Protein AF-A0A1X7SDJ0-F1 (afdb_monomer_lite)

Sequence (142 aa):
MMLIVQTQMVSMTARKKTMLIAQTQMVSMTARKKTMLIVQTQMVCMTARKKTMLIAQTQMVSMTARKKTMLIAQTQMVSMTARKKTMLIVQTQMVSMTARKKTMLIVQTQMVCMTARKKTMLIVQTQMVSMTARKKTMLIVQ

Organism: Amphimedon queenslandica (NCBI:txid400682)

Structure (mmCIF, N/CA/C/O backbone):
data_AF-A0A1X7SDJ0-F1
#
_entry.id   AF-A0A1X7SDJ0-F1
#
loop_
_atom_site.group_PDB
_atom_site.id
_atom_site.type_symbol
_atom_site.label_atom_id
_atom_site.label_alt_id
_atom_site.label_comp_id
_atom_site.label_asym_id
_atom_site.label_entity_id
_atom_site.label_seq_id
_atom_site.pdbx_PDB_ins_code
_atom_site.Cartn_x
_atom_site.Cartn_y
_atom_site.Cartn_z
_atom_site.occupancy
_atom_site.B_iso_or_equiv
_atom_site.auth_seq_id
_atom_site.auth_comp_id
_atom_site.auth_asym_id
_atom_site.auth_atom_id
_atom_site.pdbx_PDB_model_num
ATOM 1 N N . MET A 1 1 ? 6.096 3.741 -18.285 1.00 83.31 1 MET A N 1
ATOM 2 C CA . MET A 1 1 ? 6.323 2.865 -17.108 1.00 83.31 1 MET A CA 1
ATOM 3 C C . MET A 1 1 ? 7.816 2.567 -17.043 1.00 83.31 1 MET A C 1
ATOM 5 O O . MET A 1 1 ? 8.435 2.643 -18.089 1.00 83.31 1 MET A O 1
ATOM 9 N N . MET A 1 2 ? 8.411 2.326 -15.873 1.00 89.25 2 MET A N 1
ATOM 10 C CA . MET A 1 2 ? 9.848 2.016 -15.755 1.00 89.25 2 MET A CA 1
ATOM 11 C C . MET A 1 2 ? 10.029 0.668 -15.065 1.00 89.25 2 MET A C 1
ATOM 13 O O . MET A 1 2 ? 9.436 0.463 -14.005 1.00 89.25 2 MET A O 1
ATOM 17 N N . LEU A 1 3 ? 10.818 -0.215 -15.672 1.00 92.31 3 LEU A N 1
ATOM 18 C CA . LEU A 1 3 ? 11.164 -1.525 -15.137 1.00 92.31 3 LEU A CA 1
ATOM 19 C C . LEU A 1 3 ? 12.601 -1.490 -14.620 1.00 92.31 3 LEU A C 1
ATOM 21 O O . LEU A 1 3 ? 13.491 -1.001 -15.308 1.00 92.31 3 LEU A O 1
ATOM 25 N N . ILE A 1 4 ? 12.807 -2.002 -13.413 1.00 90.62 4 ILE A N 1
ATOM 26 C CA . ILE A 1 4 ? 14.125 -2.241 -12.835 1.00 90.62 4 ILE A CA 1
ATOM 27 C C . ILE A 1 4 ? 14.166 -3.707 -12.438 1.00 90.62 4 ILE A C 1
ATOM 29 O O . ILE A 1 4 ? 13.421 -4.130 -11.552 1.00 90.62 4 ILE A O 1
ATOM 33 N N . VAL A 1 5 ? 15.024 -4.471 -13.105 1.00 89.81 5 VAL A N 1
ATOM 34 C CA . VAL A 1 5 ? 15.211 -5.890 -12.796 1.00 89.81 5 VAL A CA 1
ATOM 35 C C . VAL A 1 5 ? 16.077 -6.015 -11.546 1.00 89.81 5 VAL A C 1
ATOM 37 O O . VAL A 1 5 ? 15.622 -6.522 -10.525 1.00 89.81 5 VAL A O 1
ATOM 40 N N . GLN A 1 6 ? 17.277 -5.442 -11.582 1.00 90.81 6 GLN A N 1
ATOM 41 C CA . GLN A 1 6 ? 18.198 -5.454 -10.456 1.00 90.81 6 GLN A CA 1
ATOM 42 C C . GLN A 1 6 ? 19.003 -4.159 -10.427 1.00 90.81 6 GLN A C 1
ATOM 44 O O . GLN A 1 6 ? 19.475 -3.678 -11.454 1.00 90.81 6 GLN A O 1
ATOM 49 N N . THR A 1 7 ? 19.140 -3.572 -9.245 1.00 92.00 7 THR A N 1
ATOM 50 C CA . THR A 1 7 ? 20.060 -2.459 -8.991 1.00 92.00 7 THR A CA 1
ATOM 51 C C . THR A 1 7 ? 20.369 -2.393 -7.503 1.00 92.00 7 THR A C 1
ATOM 53 O O . THR A 1 7 ? 19.619 -2.917 -6.682 1.00 92.00 7 THR A O 1
ATOM 56 N N . GLN A 1 8 ? 21.451 -1.730 -7.119 1.00 91.50 8 GLN A N 1
ATOM 57 C CA . GLN A 1 8 ? 21.699 -1.456 -5.706 1.00 91.50 8 GLN A CA 1
ATOM 58 C C . GLN A 1 8 ? 20.802 -0.323 -5.197 1.00 91.50 8 GLN A C 1
ATOM 60 O O . GLN A 1 8 ? 20.157 -0.458 -4.156 1.00 91.50 8 GLN A O 1
ATOM 65 N N . MET A 1 9 ? 20.704 0.773 -5.953 1.00 93.06 9 MET A N 1
ATOM 66 C CA . MET A 1 9 ? 20.011 1.983 -5.522 1.00 93.06 9 MET A CA 1
ATOM 67 C C . MET A 1 9 ? 19.116 2.550 -6.622 1.00 93.06 9 MET A C 1
ATOM 69 O O . MET A 1 9 ? 19.478 2.603 -7.796 1.00 93.06 9 MET A O 1
ATOM 73 N N . VAL A 1 10 ? 17.955 3.051 -6.210 1.00 91.31 10 VAL A N 1
ATOM 74 C CA . VAL A 1 10 ? 17.083 3.897 -7.026 1.00 91.31 10 VAL A CA 1
ATOM 75 C C . VAL A 1 10 ? 16.827 5.191 -6.272 1.00 91.31 10 VAL A C 1
ATOM 77 O O . VAL A 1 10 ? 16.241 5.163 -5.191 1.00 91.31 10 VAL A O 1
ATOM 80 N N . SER A 1 11 ? 17.215 6.324 -6.856 1.00 92.25 11 SER A N 1
ATOM 81 C CA . SER A 1 11 ? 16.935 7.658 -6.319 1.00 92.25 11 SER A CA 1
ATOM 82 C C . SER A 1 11 ? 16.346 8.547 -7.401 1.00 92.25 11 SER A C 1
ATOM 84 O O . SER A 1 11 ? 17.036 8.828 -8.372 1.00 92.25 11 SER A O 1
ATOM 86 N N . MET A 1 12 ? 15.083 8.980 -7.292 1.00 87.44 12 MET A N 1
ATOM 87 C CA . MET A 1 12 ? 14.507 9.900 -8.290 1.00 87.44 12 MET A CA 1
ATOM 88 C C . MET A 1 12 ? 13.473 10.890 -7.741 1.00 87.44 12 MET A C 1
ATOM 90 O O . MET A 1 12 ? 12.700 10.608 -6.813 1.00 87.44 12 MET A O 1
ATOM 94 N N . THR A 1 13 ? 13.352 12.010 -8.458 1.00 90.50 13 THR A N 1
ATOM 95 C CA . THR A 1 13 ? 12.304 13.021 -8.282 1.00 90.50 13 THR A CA 1
ATOM 96 C C . THR A 1 13 ? 11.468 13.152 -9.555 1.00 90.50 13 THR A C 1
ATOM 98 O O . THR A 1 13 ? 12.004 13.300 -10.645 1.00 90.50 13 THR A O 1
ATOM 101 N N . ALA A 1 14 ? 10.138 13.082 -9.444 1.00 83.06 14 ALA A N 1
ATOM 102 C CA . ALA A 1 14 ? 9.247 13.176 -10.607 1.00 83.06 14 ALA A CA 1
ATOM 103 C C . ALA A 1 14 ? 7.874 13.771 -10.264 1.00 83.06 14 ALA A C 1
ATOM 105 O O . ALA A 1 14 ? 7.430 13.768 -9.119 1.00 83.06 14 ALA A O 1
ATOM 106 N N . ARG A 1 15 ? 7.104 14.226 -11.260 1.00 85.25 15 ARG A N 1
ATOM 107 C CA . ARG A 1 15 ? 5.714 14.671 -11.019 1.00 85.25 15 ARG A CA 1
ATOM 108 C C . ARG A 1 15 ? 4.744 13.488 -10.910 1.00 85.25 15 ARG A C 1
ATOM 110 O O . ARG A 1 15 ? 3.914 13.441 -9.996 1.00 85.25 15 ARG A O 1
ATOM 117 N N . LYS A 1 16 ? 4.845 12.525 -11.827 1.00 87.94 16 LYS A N 1
ATOM 118 C CA . LYS A 1 16 ? 4.070 11.275 -11.861 1.00 87.94 16 LYS A CA 1
ATOM 119 C C . LYS A 1 16 ? 5.023 10.130 -12.191 1.00 87.94 16 LYS A C 1
ATOM 121 O O . LYS A 1 16 ? 5.854 10.294 -13.078 1.00 87.94 16 LYS A O 1
ATOM 126 N N . LYS A 1 17 ? 4.900 8.986 -11.518 1.00 85.44 17 LYS A N 1
ATOM 127 C CA . LYS A 1 17 ? 5.709 7.809 -11.850 1.00 85.44 17 LYS A CA 1
ATOM 128 C C . LYS A 1 17 ? 4.962 6.505 -11.583 1.00 85.44 17 LYS A C 1
ATOM 130 O O . LYS A 1 17 ? 4.274 6.384 -10.567 1.00 85.44 17 LYS A O 1
ATOM 135 N N . THR A 1 18 ? 5.173 5.551 -12.483 1.00 90.12 18 THR A N 1
ATOM 136 C CA . THR A 1 18 ? 4.807 4.141 -12.333 1.00 90.12 18 THR A CA 1
ATOM 137 C C . THR A 1 18 ? 6.073 3.310 -12.493 1.00 90.12 18 THR A C 1
ATOM 139 O O . THR A 1 18 ? 6.758 3.478 -13.508 1.00 90.12 18 THR A O 1
ATOM 142 N N . MET A 1 19 ? 6.403 2.477 -11.504 1.00 89.31 19 MET A N 1
ATOM 143 C CA . MET A 1 19 ? 7.605 1.632 -11.526 1.00 89.31 19 MET A CA 1
ATOM 144 C C . MET A 1 19 ? 7.295 0.198 -11.115 1.00 89.31 19 MET A C 1
ATOM 146 O O . MET A 1 19 ? 6.480 -0.015 -10.214 1.00 89.31 19 MET A O 1
ATOM 150 N N . LEU A 1 20 ? 7.999 -0.738 -11.741 1.00 91.94 20 LEU A N 1
ATOM 151 C CA . LEU A 1 20 ? 8.105 -2.123 -11.309 1.00 91.94 20 LEU A CA 1
ATOM 152 C C . LEU A 1 20 ? 9.568 -2.395 -10.960 1.00 91.94 20 LEU A C 1
ATOM 154 O O . LEU A 1 20 ? 10.450 -2.121 -11.770 1.00 91.94 20 LEU A O 1
ATOM 158 N N . ILE A 1 21 ? 9.811 -2.859 -9.739 1.00 90.88 21 ILE A N 1
ATOM 159 C CA . ILE A 1 21 ? 11.142 -3.161 -9.215 1.00 90.88 21 ILE A CA 1
ATOM 160 C C . ILE A 1 21 ? 11.130 -4.620 -8.773 1.00 90.88 21 ILE A C 1
ATOM 162 O O . ILE A 1 21 ? 10.390 -4.963 -7.850 1.00 90.88 21 ILE A O 1
ATOM 166 N N . ALA A 1 22 ? 11.921 -5.468 -9.426 1.00 87.00 22 ALA A N 1
ATOM 167 C CA . ALA A 1 22 ? 12.056 -6.857 -9.006 1.00 87.00 22 ALA A CA 1
ATOM 168 C C . ALA A 1 22 ? 12.979 -6.947 -7.782 1.00 87.00 22 ALA A C 1
ATOM 170 O O . ALA A 1 22 ? 12.514 -7.319 -6.707 1.00 87.00 22 ALA A O 1
ATOM 171 N N . GLN A 1 23 ? 14.230 -6.495 -7.888 1.00 87.44 23 GLN A N 1
ATOM 172 C CA . GLN A 1 23 ? 15.168 -6.532 -6.768 1.00 87.44 23 GLN A CA 1
ATOM 173 C C . GLN A 1 23 ? 15.954 -5.227 -6.633 1.00 87.44 23 GLN A C 1
ATOM 175 O O . GLN A 1 23 ? 16.499 -4.691 -7.599 1.00 87.44 23 GLN A O 1
ATOM 180 N N . THR A 1 24 ? 16.016 -4.677 -5.421 1.00 90.56 24 THR A N 1
ATOM 181 C CA . THR A 1 24 ? 16.842 -3.499 -5.117 1.00 90.56 24 THR A CA 1
ATOM 182 C C . THR A 1 24 ? 17.268 -3.484 -3.655 1.00 90.56 24 THR A C 1
ATOM 184 O O . THR A 1 24 ? 16.520 -3.953 -2.810 1.00 90.56 24 THR A O 1
ATOM 187 N N . GLN A 1 25 ? 18.427 -2.930 -3.295 1.00 88.31 25 GLN A N 1
ATOM 188 C CA . GLN A 1 25 ? 18.725 -2.735 -1.868 1.00 88.31 25 GLN A CA 1
ATOM 189 C C . GLN A 1 25 ? 17.968 -1.527 -1.310 1.00 88.31 25 GLN A C 1
ATOM 191 O O . GLN A 1 25 ? 17.217 -1.652 -0.342 1.00 88.31 25 GLN A O 1
ATOM 196 N N . MET A 1 26 ? 18.107 -0.373 -1.965 1.00 90.81 26 MET A N 1
ATOM 197 C CA . MET A 1 26 ? 17.572 0.904 -1.497 1.00 90.81 26 MET A CA 1
ATOM 198 C C . MET A 1 26 ? 16.714 1.601 -2.552 1.00 90.81 26 MET A C 1
ATOM 200 O O . MET A 1 26 ? 17.163 1.866 -3.667 1.00 90.81 26 MET A O 1
ATOM 204 N N . VAL A 1 27 ? 15.498 2.006 -2.180 1.00 91.00 27 VAL A N 1
ATOM 205 C CA . VAL A 1 27 ? 14.655 2.854 -3.033 1.00 91.00 27 VAL A CA 1
ATOM 206 C C . VAL A 1 27 ? 14.283 4.142 -2.303 1.00 91.00 27 VAL A C 1
ATOM 208 O O . VAL A 1 27 ? 13.463 4.132 -1.382 1.00 91.00 27 VAL A O 1
ATOM 211 N N . SER A 1 28 ? 14.816 5.270 -2.773 1.00 92.00 28 SER A N 1
ATOM 212 C CA . SER A 1 28 ? 14.479 6.622 -2.326 1.00 92.00 28 SER A CA 1
ATOM 213 C C . SER A 1 28 ? 13.756 7.385 -3.429 1.00 92.00 28 SER A C 1
ATOM 215 O O . SER A 1 28 ? 14.215 7.451 -4.563 1.00 92.00 28 SER A O 1
ATOM 217 N N . MET A 1 29 ? 12.588 7.962 -3.156 1.00 86.62 29 MET A N 1
ATOM 218 C CA . MET A 1 29 ? 11.888 8.717 -4.201 1.00 86.62 29 MET A CA 1
ATOM 219 C C . MET A 1 29 ? 11.060 9.867 -3.651 1.00 86.62 29 MET A C 1
ATOM 221 O O . MET A 1 29 ? 10.333 9.714 -2.661 1.00 86.62 29 MET A O 1
ATOM 225 N N . THR A 1 30 ? 10.894 10.901 -4.476 1.00 89.31 30 THR A N 1
ATOM 226 C CA . THR A 1 30 ? 9.959 12.019 -4.255 1.00 89.31 30 THR A CA 1
ATOM 227 C C . THR A 1 30 ? 9.064 12.238 -5.478 1.00 89.31 30 THR A C 1
ATOM 229 O O . THR A 1 30 ? 9.545 12.352 -6.597 1.00 89.31 30 THR A O 1
ATOM 232 N N . ALA A 1 31 ? 7.731 12.237 -5.315 1.00 84.88 31 ALA A N 1
ATOM 233 C CA . ALA A 1 31 ? 6.835 12.579 -6.434 1.00 84.88 31 ALA A CA 1
ATOM 234 C C . ALA A 1 31 ? 5.427 13.008 -6.026 1.00 84.88 31 ALA A C 1
ATOM 236 O O . ALA A 1 31 ? 4.918 12.626 -4.979 1.00 84.88 31 ALA A O 1
ATOM 237 N N . ARG A 1 32 ? 4.707 13.729 -6.892 1.00 85.31 32 ARG A N 1
ATOM 238 C CA . ARG A 1 32 ? 3.319 14.132 -6.591 1.00 85.31 32 ARG A CA 1
ATOM 239 C C . ARG A 1 32 ? 2.339 12.952 -6.659 1.00 85.31 32 ARG A C 1
ATOM 241 O O . ARG A 1 32 ? 1.466 12.852 -5.791 1.00 85.31 32 ARG A O 1
ATOM 248 N N . LYS A 1 33 ? 2.464 12.070 -7.656 1.00 87.06 33 LYS A N 1
ATOM 249 C CA . LYS A 1 33 ? 1.682 10.823 -7.785 1.00 87.06 33 LYS A CA 1
ATOM 250 C C . LYS A 1 33 ? 2.614 9.637 -8.050 1.00 87.06 33 LYS A C 1
ATOM 252 O O . LYS A 1 33 ? 3.456 9.735 -8.940 1.00 87.06 33 LYS A O 1
ATOM 257 N N . LYS A 1 34 ? 2.439 8.534 -7.318 1.00 85.00 34 LYS A N 1
ATOM 258 C CA . LYS A 1 34 ? 3.220 7.300 -7.499 1.00 85.00 34 LYS A CA 1
ATOM 259 C C . LYS A 1 34 ? 2.345 6.058 -7.504 1.00 85.00 34 LYS A C 1
ATOM 261 O O . LYS A 1 34 ? 1.496 5.930 -6.620 1.00 85.00 34 LYS A O 1
ATOM 266 N N . THR A 1 35 ? 2.665 5.140 -8.405 1.00 89.56 35 THR A N 1
ATOM 267 C CA . THR A 1 35 ? 2.228 3.743 -8.376 1.00 89.56 35 THR A CA 1
ATOM 268 C C . THR A 1 35 ? 3.469 2.867 -8.446 1.00 89.56 35 THR A C 1
ATOM 270 O O . THR A 1 35 ? 4.330 3.102 -9.290 1.00 89.56 35 THR A O 1
ATOM 273 N N . MET A 1 36 ? 3.615 1.911 -7.535 1.00 88.94 36 MET A N 1
ATOM 274 C CA . MET A 1 36 ? 4.796 1.052 -7.505 1.00 88.94 36 MET A CA 1
ATOM 275 C C . MET A 1 36 ? 4.452 -0.383 -7.160 1.00 88.94 36 MET A C 1
ATOM 277 O O . MET A 1 36 ? 3.650 -0.613 -6.255 1.00 88.94 36 MET A O 1
ATOM 281 N N . LEU A 1 37 ? 5.132 -1.299 -7.837 1.00 91.75 37 LEU A N 1
ATOM 282 C CA . LEU A 1 37 ? 5.218 -2.703 -7.480 1.00 91.75 37 LEU A CA 1
ATOM 283 C C . LEU A 1 37 ? 6.680 -3.006 -7.148 1.00 91.75 37 LEU A C 1
ATOM 285 O O . LEU A 1 37 ? 7.563 -2.705 -7.950 1.00 91.75 37 LEU A O 1
ATOM 289 N N . ILE A 1 38 ? 6.924 -3.523 -5.948 1.00 89.81 38 ILE A N 1
ATOM 290 C CA . ILE A 1 38 ? 8.239 -3.968 -5.488 1.00 89.81 38 ILE A CA 1
ATOM 291 C C . ILE A 1 38 ? 8.115 -5.443 -5.121 1.00 89.81 38 ILE A C 1
ATOM 293 O O . ILE A 1 38 ? 7.296 -5.785 -4.268 1.00 89.81 38 ILE A O 1
ATOM 297 N N . VAL A 1 39 ? 8.922 -6.301 -5.738 1.00 89.19 39 VAL A N 1
ATOM 298 C CA . VAL A 1 39 ? 8.979 -7.714 -5.350 1.00 89.19 39 VAL A CA 1
ATOM 299 C C . VAL A 1 39 ? 9.865 -7.852 -4.115 1.00 89.19 39 VAL A C 1
ATOM 301 O O . VAL A 1 39 ? 9.367 -8.218 -3.055 1.00 89.19 39 VAL A O 1
ATOM 304 N N . GLN A 1 40 ? 11.129 -7.441 -4.198 1.00 87.75 40 GLN A N 1
ATOM 305 C CA . GLN A 1 40 ? 12.066 -7.534 -3.085 1.00 87.75 40 GLN A CA 1
ATOM 306 C C . GLN A 1 40 ? 12.877 -6.248 -2.923 1.00 87.75 40 GLN A C 1
ATOM 308 O O . GLN A 1 40 ? 13.469 -5.725 -3.871 1.00 87.75 40 GLN A O 1
ATOM 313 N N . THR A 1 41 ? 12.916 -5.708 -1.705 1.00 90.06 41 THR A N 1
ATOM 314 C CA . THR A 1 41 ? 13.806 -4.589 -1.372 1.00 90.06 41 THR A CA 1
ATOM 315 C C . THR A 1 41 ? 14.240 -4.616 0.085 1.00 90.06 41 THR A C 1
ATOM 317 O O . THR A 1 41 ? 13.464 -5.035 0.929 1.00 90.06 41 THR A O 1
ATOM 320 N N . GLN A 1 42 ? 15.443 -4.159 0.436 1.00 88.19 42 GLN A N 1
ATOM 321 C CA . GLN A 1 42 ? 15.778 -4.027 1.861 1.00 88.19 42 GLN A CA 1
ATOM 322 C C . GLN A 1 42 ? 15.094 -2.807 2.479 1.00 88.19 42 GLN A C 1
ATOM 324 O O . GLN A 1 42 ? 14.326 -2.940 3.431 1.00 88.19 42 GLN A O 1
ATOM 329 N N . MET A 1 43 ? 15.291 -1.629 1.887 1.00 91.31 43 MET A N 1
ATOM 330 C CA . MET A 1 43 ? 14.741 -0.381 2.406 1.00 91.31 43 MET A CA 1
ATOM 331 C C . MET A 1 43 ? 13.988 0.406 1.343 1.00 91.31 43 MET A C 1
ATOM 333 O O . MET A 1 43 ? 14.474 0.663 0.238 1.00 91.31 43 MET A O 1
ATOM 337 N N . VAL A 1 44 ? 12.826 0.918 1.729 1.00 91.44 44 VAL A N 1
ATOM 338 C CA . VAL A 1 44 ? 12.067 1.849 0.900 1.00 91.44 44 VAL A CA 1
ATOM 339 C C . VAL A 1 44 ? 11.821 3.128 1.698 1.00 91.44 44 VAL A C 1
ATOM 341 O O . VAL A 1 44 ? 11.185 3.091 2.750 1.00 91.44 44 VAL A O 1
ATOM 344 N N . CYS A 1 45 ? 12.256 4.277 1.174 1.00 91.38 45 CYS A N 1
ATOM 345 C CA . CYS A 1 45 ? 12.006 5.605 1.740 1.00 91.38 45 CYS A CA 1
ATOM 346 C C . CYS A 1 45 ? 11.305 6.507 0.721 1.00 91.38 45 CYS A C 1
ATOM 348 O O . CYS A 1 45 ? 11.851 6.788 -0.344 1.00 91.38 45 CYS A O 1
ATOM 350 N N . MET A 1 46 ? 10.074 6.967 0.990 1.00 87.44 46 MET A N 1
ATOM 351 C CA . MET A 1 46 ? 9.361 7.788 -0.001 1.00 87.44 46 MET A CA 1
ATOM 352 C C . MET A 1 46 ? 8.518 8.928 0.531 1.00 87.44 46 MET A C 1
ATOM 354 O O . MET A 1 46 ? 7.708 8.769 1.443 1.00 87.44 46 MET A O 1
ATOM 358 N N . THR A 1 47 ? 8.512 9.999 -0.261 1.00 88.94 47 THR A N 1
ATOM 359 C CA . THR A 1 47 ? 7.614 11.141 -0.084 1.00 88.94 47 THR A CA 1
ATOM 360 C C . THR A 1 47 ? 6.691 11.301 -1.295 1.00 88.94 47 THR A C 1
ATOM 362 O O . THR A 1 47 ? 7.143 11.251 -2.446 1.00 88.94 47 THR A O 1
ATOM 365 N N . ALA A 1 48 ? 5.373 11.428 -1.077 1.00 85.75 48 ALA A N 1
ATOM 366 C CA . ALA A 1 48 ? 4.430 11.717 -2.164 1.00 85.75 48 ALA A CA 1
ATOM 367 C C . ALA A 1 48 ? 3.091 12.351 -1.761 1.00 85.75 48 ALA A C 1
ATOM 369 O O . ALA A 1 48 ? 2.544 12.080 -0.702 1.00 85.75 48 ALA A O 1
ATOM 370 N N . ARG A 1 49 ? 2.434 13.117 -2.646 1.00 85.31 49 ARG A N 1
ATOM 371 C CA . ARG A 1 49 ? 1.069 13.611 -2.344 1.00 85.31 49 ARG A CA 1
ATOM 372 C C . ARG A 1 49 ? 0.026 12.488 -2.423 1.00 85.31 49 ARG A C 1
ATOM 374 O O . ARG A 1 49 ? -0.842 12.405 -1.551 1.00 85.31 49 ARG A O 1
ATOM 381 N N . LYS A 1 50 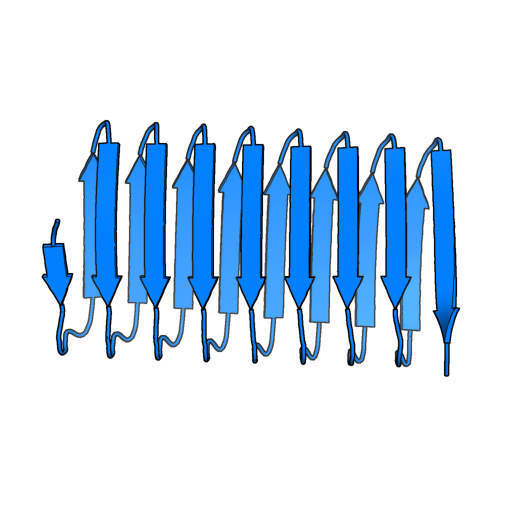? 0.093 11.642 -3.453 1.00 87.06 50 LYS A N 1
ATOM 382 C CA . LYS A 1 50 ? -0.732 10.432 -3.615 1.00 87.06 50 LYS A CA 1
ATOM 383 C C . LYS A 1 50 ? 0.170 9.238 -3.920 1.00 87.06 50 LYS A C 1
ATOM 385 O O . LYS A 1 50 ? 1.012 9.345 -4.812 1.00 87.06 50 LYS A O 1
ATOM 390 N N . LYS A 1 51 ? -0.030 8.123 -3.220 1.00 85.56 51 LYS A N 1
ATOM 391 C CA . LYS A 1 51 ? 0.752 6.903 -3.427 1.00 85.56 51 LYS A CA 1
ATOM 392 C C . LYS A 1 51 ? -0.118 5.649 -3.396 1.00 85.56 51 LYS A C 1
ATOM 394 O O . LYS A 1 51 ? -0.902 5.493 -2.461 1.00 85.56 51 LYS A O 1
ATOM 399 N N . THR A 1 52 ? 0.109 4.772 -4.365 1.00 90.44 52 THR A N 1
ATOM 400 C CA . THR A 1 52 ? -0.349 3.380 -4.391 1.00 90.44 52 THR A CA 1
ATOM 401 C C . THR A 1 52 ? 0.880 2.483 -4.472 1.00 90.44 52 THR A C 1
ATOM 403 O O . THR A 1 52 ? 1.823 2.799 -5.201 1.00 90.44 52 THR A O 1
ATOM 406 N N . MET A 1 53 ? 0.922 1.425 -3.670 1.00 89.06 53 MET A N 1
ATOM 407 C CA . MET A 1 53 ? 2.107 0.585 -3.550 1.00 89.06 53 MET A CA 1
ATOM 408 C C . MET A 1 53 ? 1.734 -0.853 -3.217 1.00 89.06 53 MET A C 1
ATOM 410 O O . MET A 1 53 ? 0.941 -1.070 -2.303 1.00 89.06 53 MET A O 1
ATOM 414 N N . LEU A 1 54 ? 2.353 -1.787 -3.928 1.00 92.12 54 LEU A N 1
ATOM 415 C CA . LEU A 1 54 ? 2.354 -3.211 -3.631 1.00 92.12 54 LEU A CA 1
ATOM 416 C C . LEU A 1 54 ? 3.800 -3.621 -3.345 1.00 92.12 54 LEU A C 1
ATOM 418 O O . LEU A 1 54 ? 4.688 -3.301 -4.135 1.00 92.12 54 LEU A O 1
ATOM 422 N N . ILE A 1 55 ? 4.033 -4.249 -2.196 1.00 90.38 55 ILE A N 1
ATOM 423 C CA . ILE A 1 55 ? 5.335 -4.792 -1.797 1.00 90.38 55 ILE A CA 1
ATOM 424 C C . ILE A 1 55 ? 5.136 -6.264 -1.451 1.00 90.38 55 ILE A C 1
ATOM 426 O O . ILE A 1 55 ? 4.336 -6.564 -0.565 1.00 90.38 55 ILE A O 1
ATOM 430 N N . ALA A 1 56 ? 5.856 -7.169 -2.111 1.00 89.25 56 ALA A N 1
ATOM 431 C CA . ALA A 1 56 ? 5.860 -8.567 -1.692 1.00 89.25 56 ALA A CA 1
ATOM 432 C C . ALA A 1 56 ? 6.745 -8.737 -0.447 1.00 89.25 56 ALA A C 1
ATOM 434 O O . ALA A 1 56 ? 6.238 -9.099 0.611 1.00 89.25 56 ALA A O 1
ATOM 435 N N . GLN A 1 57 ? 8.021 -8.353 -0.520 1.00 89.06 57 GLN A N 1
ATOM 436 C CA . GLN A 1 57 ? 8.951 -8.483 0.599 1.00 89.06 57 GLN A CA 1
ATOM 437 C C . GLN A 1 57 ? 9.793 -7.221 0.807 1.00 89.06 57 GLN A C 1
ATOM 439 O O . GLN A 1 57 ? 10.374 -6.665 -0.131 1.00 89.06 57 GLN A O 1
ATOM 444 N N . THR A 1 58 ? 9.876 -6.747 2.053 1.00 90.94 58 THR A N 1
ATOM 445 C CA . THR A 1 58 ? 10.798 -5.665 2.424 1.00 90.94 58 THR A CA 1
ATOM 446 C C . THR A 1 58 ? 11.222 -5.702 3.881 1.00 90.94 58 THR A C 1
ATOM 448 O O . THR A 1 58 ? 10.381 -5.931 4.737 1.00 90.94 58 THR A O 1
ATOM 451 N N . GLN A 1 59 ? 12.471 -5.376 4.218 1.00 89.31 59 GLN A N 1
ATOM 452 C CA . GLN A 1 59 ? 12.837 -5.246 5.636 1.00 89.31 59 GLN A CA 1
ATOM 453 C C . GLN A 1 59 ? 12.200 -3.998 6.255 1.00 89.31 59 GLN A C 1
ATOM 455 O O . GLN A 1 59 ? 11.408 -4.118 7.187 1.00 89.31 59 GLN A O 1
ATOM 460 N N . MET A 1 60 ? 12.444 -2.817 5.679 1.00 92.25 60 MET A N 1
ATOM 461 C CA . MET A 1 60 ? 11.955 -1.550 6.230 1.00 92.25 60 MET A CA 1
ATOM 462 C C . MET A 1 60 ? 11.205 -0.688 5.215 1.00 92.25 60 MET A C 1
ATOM 464 O O . MET A 1 60 ? 11.671 -0.403 4.107 1.00 92.25 60 MET A O 1
ATOM 468 N N . VAL A 1 61 ? 10.071 -0.144 5.649 1.00 91.88 61 VAL A N 1
ATOM 469 C CA . VAL A 1 61 ? 9.282 0.821 4.878 1.00 91.88 61 VAL A CA 1
ATOM 470 C C . VAL A 1 61 ? 9.117 2.114 5.671 1.00 91.88 61 VAL A C 1
ATOM 472 O O . VAL A 1 61 ? 8.398 2.137 6.665 1.00 91.88 61 VAL A O 1
ATOM 475 N N . SER A 1 62 ? 9.691 3.219 5.183 1.00 92.50 62 SER A N 1
ATOM 476 C CA . SER A 1 62 ? 9.487 4.571 5.728 1.00 92.50 62 SER A CA 1
ATOM 477 C C . SER A 1 62 ? 8.816 5.497 4.720 1.00 92.50 62 SER A C 1
ATOM 479 O O . SER A 1 62 ? 9.316 5.701 3.610 1.00 92.50 62 SER A O 1
ATOM 481 N N . MET A 1 63 ? 7.637 6.052 5.031 1.00 88.31 63 MET A N 1
ATOM 482 C CA . MET A 1 63 ? 7.005 6.954 4.062 1.00 88.31 63 MET A CA 1
ATOM 483 C C . MET A 1 63 ? 6.127 8.061 4.614 1.00 88.31 63 MET A C 1
ATOM 485 O O . MET A 1 63 ? 5.364 7.900 5.567 1.00 88.31 63 MET A O 1
ATOM 489 N N . THR A 1 64 ? 6.084 9.133 3.828 1.00 89.69 64 THR A N 1
ATOM 490 C CA . THR A 1 64 ? 5.269 10.315 4.083 1.00 89.69 64 THR A CA 1
ATOM 491 C C . THR A 1 64 ? 4.363 10.606 2.892 1.00 89.69 64 THR A C 1
ATOM 493 O O . THR A 1 64 ? 4.819 10.748 1.754 1.00 89.69 64 THR A O 1
ATOM 496 N N . ALA A 1 65 ? 3.046 10.691 3.122 1.00 86.25 65 ALA A N 1
ATOM 497 C CA . ALA A 1 65 ? 2.117 11.056 2.055 1.00 86.25 65 ALA A CA 1
ATOM 498 C C . 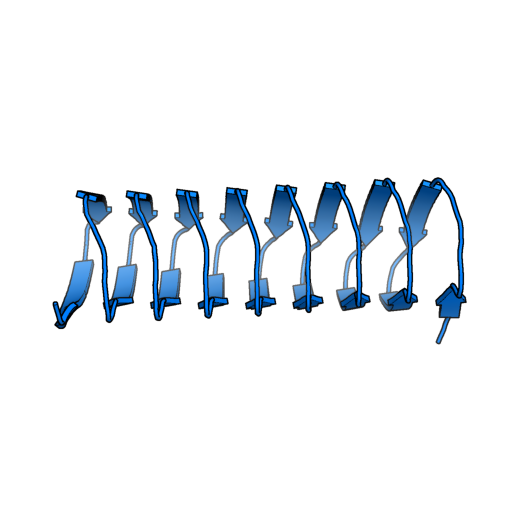ALA A 1 65 ? 0.855 11.806 2.484 1.00 86.25 65 ALA A C 1
ATOM 500 O O . ALA A 1 65 ? 0.422 11.731 3.621 1.00 86.25 65 ALA A O 1
ATOM 501 N N . ARG A 1 66 ? 0.160 12.501 1.572 1.00 86.56 66 ARG A N 1
ATOM 502 C CA . ARG A 1 66 ? -1.171 13.060 1.913 1.00 86.56 66 ARG A CA 1
ATOM 503 C C . ARG A 1 66 ? -2.263 11.988 1.846 1.00 86.56 66 ARG A C 1
ATOM 505 O O . ARG A 1 66 ? -3.107 11.924 2.741 1.00 86.56 66 ARG A O 1
ATOM 512 N N . LYS A 1 67 ? -2.253 11.167 0.794 1.00 87.88 67 LYS A N 1
ATOM 513 C CA . LYS A 1 67 ? -3.131 10.000 0.615 1.00 87.88 67 LYS A CA 1
ATOM 514 C C . LYS A 1 67 ? -2.288 8.778 0.259 1.00 87.88 67 LYS A C 1
ATOM 516 O O . LYS A 1 67 ? -1.446 8.884 -0.635 1.00 87.88 67 LYS A O 1
ATOM 521 N N . LYS A 1 68 ? -2.544 7.649 0.917 1.00 87.06 68 LYS A N 1
ATOM 522 C CA . LYS A 1 68 ? -1.809 6.409 0.674 1.00 87.06 68 LYS A CA 1
ATOM 523 C C . LYS A 1 68 ? -2.716 5.186 0.662 1.00 87.06 68 LYS A C 1
ATOM 525 O O . LYS A 1 68 ? -3.532 5.043 1.570 1.00 87.06 68 LYS A O 1
ATOM 530 N N . THR A 1 69 ? -2.478 4.322 -0.314 1.00 91.31 69 THR A N 1
ATOM 531 C CA . THR A 1 69 ? -2.985 2.952 -0.385 1.00 91.31 69 THR A CA 1
ATOM 532 C C . THR A 1 69 ? -1.791 2.015 -0.485 1.00 91.31 69 THR A C 1
ATOM 534 O O . THR A 1 69 ? -0.839 2.309 -1.216 1.00 91.31 69 THR A O 1
ATOM 537 N N . MET A 1 70 ? -1.795 0.942 0.296 1.00 90.50 70 MET A N 1
ATOM 538 C CA . MET A 1 70 ? -0.657 0.042 0.396 1.00 90.50 70 MET A CA 1
ATOM 539 C C . MET A 1 70 ? -1.101 -1.390 0.666 1.00 90.50 70 MET A C 1
ATOM 541 O O . MET A 1 70 ? -1.947 -1.605 1.529 1.00 90.50 70 MET A O 1
ATOM 545 N N . LEU A 1 71 ? -0.471 -2.324 -0.037 1.00 93.31 71 LEU A N 1
ATOM 546 C CA . LEU A 1 71 ? -0.517 -3.751 0.237 1.00 93.31 71 LEU A CA 1
ATOM 547 C C . LEU A 1 71 ? 0.919 -4.223 0.477 1.00 93.31 71 LEU A C 1
ATOM 549 O O . LEU A 1 71 ? 1.795 -3.936 -0.342 1.00 93.31 71 LEU A O 1
ATOM 553 N N . ILE A 1 72 ? 1.161 -4.875 1.612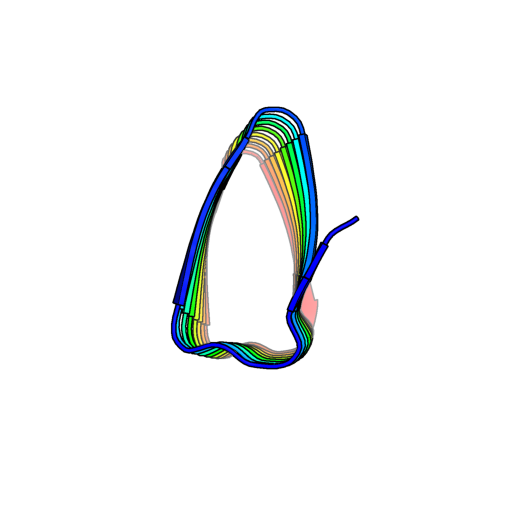 1.00 91.69 72 ILE A N 1
ATOM 554 C CA . ILE A 1 72 ? 2.443 -5.505 1.934 1.00 91.69 72 ILE A CA 1
ATOM 555 C C . ILE A 1 72 ? 2.176 -6.963 2.296 1.00 91.69 72 ILE A C 1
ATOM 557 O O . ILE A 1 72 ? 1.378 -7.215 3.198 1.00 91.69 72 ILE A O 1
ATOM 561 N N . ALA A 1 73 ? 2.841 -7.905 1.630 1.00 90.88 73 ALA A N 1
ATOM 562 C CA . ALA A 1 73 ? 2.782 -9.299 2.058 1.00 90.88 73 ALA A CA 1
ATOM 563 C C . ALA A 1 73 ? 3.679 -9.512 3.286 1.00 90.88 73 ALA A C 1
ATOM 565 O O . ALA A 1 73 ? 3.173 -9.843 4.352 1.00 90.88 73 ALA A O 1
ATOM 566 N N . GLN A 1 74 ? 4.973 -9.202 3.199 1.00 90.56 74 GLN A N 1
ATOM 567 C CA . GLN A 1 74 ? 5.897 -9.407 4.313 1.00 90.56 74 GLN A CA 1
ATOM 568 C C . GLN A 1 74 ? 6.800 -8.199 4.557 1.00 90.56 74 GLN A C 1
ATOM 570 O O . GLN A 1 74 ? 7.434 -7.675 3.634 1.00 90.56 74 GLN A O 1
ATOM 575 N N . THR A 1 75 ? 6.893 -7.765 5.818 1.00 92.06 75 THR A N 1
ATOM 576 C CA . THR A 1 75 ? 7.888 -6.764 6.210 1.00 92.06 75 THR A CA 1
ATOM 577 C C . THR A 1 75 ? 8.287 -6.789 7.674 1.00 92.06 75 THR A C 1
ATOM 579 O O . THR A 1 75 ? 7.447 -7.012 8.529 1.00 92.06 75 THR A O 1
ATOM 582 N N . GLN A 1 76 ? 9.542 -6.503 8.010 1.00 90.50 76 GLN A N 1
ATOM 583 C CA . GLN A 1 76 ? 9.925 -6.417 9.423 1.00 90.50 76 GLN A CA 1
ATOM 584 C C . GLN A 1 76 ? 9.336 -5.161 10.070 1.00 90.50 76 GLN A C 1
ATOM 586 O O . GLN A 1 76 ? 8.592 -5.270 11.043 1.00 90.50 76 GLN A O 1
ATOM 591 N N . MET A 1 77 ? 9.568 -3.984 9.481 1.00 92.69 77 MET A N 1
ATOM 592 C CA . MET A 1 77 ? 9.147 -2.716 10.077 1.00 92.69 77 MET A CA 1
ATOM 593 C C . MET A 1 77 ? 8.442 -1.796 9.086 1.00 92.69 77 MET A C 1
ATOM 595 O O . MET A 1 77 ? 8.925 -1.505 7.986 1.00 92.69 77 MET A O 1
ATOM 599 N N . VAL A 1 78 ? 7.348 -1.197 9.549 1.00 92.12 78 VAL A N 1
ATOM 600 C CA . VAL A 1 78 ? 6.633 -0.149 8.818 1.00 92.12 78 VAL A CA 1
ATOM 601 C C . VAL A 1 78 ? 6.546 1.112 9.663 1.00 92.12 78 VAL A C 1
ATOM 603 O O . VAL A 1 78 ? 5.909 1.119 10.712 1.00 92.12 78 VAL A O 1
ATOM 606 N N . SER A 1 79 ? 7.114 2.212 9.164 1.00 92.81 79 SER A N 1
ATOM 607 C CA . SER A 1 79 ? 6.995 3.552 9.744 1.00 92.81 79 SER A CA 1
ATOM 608 C C . SER A 1 79 ? 6.397 4.533 8.749 1.00 92.81 79 SER A C 1
ATOM 610 O O . SER A 1 79 ? 6.790 4.623 7.584 1.00 92.81 79 SER A O 1
ATOM 612 N N . MET A 1 80 ? 5.368 5.264 9.168 1.00 88.88 80 MET A N 1
ATOM 613 C CA . MET A 1 80 ? 4.541 5.983 8.208 1.00 88.88 80 MET A CA 1
ATOM 614 C C . MET A 1 80 ? 3.843 7.207 8.769 1.00 88.88 80 MET A C 1
ATOM 616 O O . MET A 1 80 ? 3.110 7.133 9.759 1.00 88.88 80 MET A O 1
ATOM 620 N N . THR A 1 81 ? 3.743 8.234 7.928 1.00 90.00 81 THR A N 1
ATOM 621 C CA . THR A 1 81 ? 2.974 9.456 8.208 1.00 90.00 81 THR A CA 1
ATOM 622 C C . THR A 1 81 ? 2.054 9.817 7.041 1.00 90.00 81 THR A C 1
ATOM 624 O O . THR A 1 81 ? 2.475 9.843 5.886 1.00 90.00 81 THR A O 1
ATOM 627 N N . ALA A 1 82 ? 0.756 10.052 7.298 1.00 86.62 82 ALA A N 1
ATOM 628 C CA . ALA A 1 82 ? -0.133 10.579 6.255 1.00 86.62 82 ALA A CA 1
ATOM 629 C C . ALA A 1 82 ? -1.405 11.269 6.751 1.00 86.62 82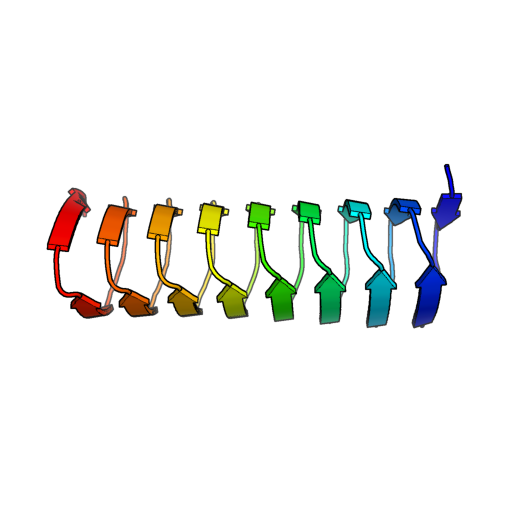 ALA A C 1
ATOM 631 O O . ALA A 1 82 ? -1.810 11.095 7.887 1.00 86.62 82 ALA A O 1
ATOM 632 N N . ARG A 1 83 ? -2.128 11.996 5.885 1.00 86.75 83 ARG A N 1
ATOM 633 C CA . ARG A 1 83 ? -3.474 12.495 6.253 1.00 86.75 83 ARG A CA 1
ATOM 634 C C . ARG A 1 83 ? -4.553 11.415 6.136 1.00 86.75 83 ARG A C 1
ATOM 636 O O . ARG A 1 83 ? -5.402 11.324 7.020 1.00 86.75 83 ARG A O 1
ATOM 643 N N . LYS A 1 84 ? -4.542 10.624 5.058 1.00 88.00 84 LYS A N 1
ATOM 644 C CA . LYS A 1 84 ? -5.457 9.489 4.832 1.00 88.00 84 LYS A CA 1
ATOM 645 C C . LYS A 1 84 ? -4.659 8.240 4.453 1.00 88.00 84 LYS A C 1
ATOM 647 O O . LYS A 1 84 ? -3.819 8.334 3.553 1.00 88.00 84 LYS A O 1
ATOM 652 N N . LYS A 1 85 ? -4.936 7.110 5.105 1.00 86.62 85 LYS A N 1
ATOM 653 C CA . LYS A 1 85 ? -4.291 5.817 4.830 1.00 86.62 85 LYS A CA 1
ATOM 654 C C . LYS A 1 85 ? -5.309 4.692 4.709 1.00 86.62 85 LYS A C 1
ATOM 656 O O . LYS A 1 85 ? -6.188 4.599 5.563 1.00 86.62 85 LYS A O 1
ATOM 661 N N . THR A 1 86 ? -5.082 3.835 3.725 1.00 91.25 86 THR A N 1
ATOM 662 C CA . THR A 1 86 ? -5.659 2.496 3.615 1.00 91.25 86 THR A CA 1
ATOM 663 C C . THR A 1 86 ? -4.507 1.511 3.472 1.00 91.25 86 THR A C 1
ATOM 665 O O . THR A 1 86 ? -3.579 1.767 2.697 1.00 91.25 86 THR A O 1
ATOM 668 N N . MET A 1 87 ? -4.519 0.442 4.257 1.00 90.25 87 MET A N 1
ATOM 669 C CA . MET A 1 87 ? -3.405 -0.493 4.329 1.00 90.25 87 MET A CA 1
ATOM 670 C C . MET A 1 87 ? -3.892 -1.912 4.582 1.00 90.25 87 MET A C 1
ATOM 672 O O . MET A 1 87 ? -4.748 -2.114 5.441 1.00 90.25 87 MET A O 1
ATOM 676 N N . LEU A 1 88 ? -3.288 -2.852 3.865 1.00 93.31 88 LEU A N 1
ATOM 677 C CA . LEU A 1 88 ? -3.346 -4.278 4.137 1.00 93.31 88 LEU A CA 1
ATOM 678 C C . LEU A 1 88 ? -1.913 -4.769 4.352 1.00 93.31 88 LEU A C 1
ATOM 680 O O . LEU A 1 88 ? -1.052 -4.515 3.505 1.00 93.31 88 LEU A O 1
ATOM 684 N N . ILE A 1 89 ? -1.656 -5.409 5.490 1.00 91.56 89 ILE A N 1
ATOM 685 C CA . ILE A 1 89 ? -0.390 -6.090 5.775 1.00 91.56 89 ILE A CA 1
ATOM 686 C C . ILE A 1 89 ? -0.703 -7.539 6.132 1.00 91.56 89 ILE A C 1
ATOM 688 O O . ILE A 1 89 ? -1.520 -7.778 7.017 1.00 91.56 89 ILE A O 1
ATOM 692 N N . VAL A 1 90 ? -0.061 -8.493 5.462 1.00 91.88 90 VAL A N 1
ATOM 693 C CA . VAL A 1 90 ? -0.212 -9.908 5.825 1.00 91.88 90 VAL A CA 1
ATOM 694 C C . VAL A 1 90 ? 0.671 -10.221 7.030 1.00 91.88 90 VAL A C 1
ATOM 696 O O . VAL A 1 90 ? 0.150 -10.580 8.076 1.00 91.88 90 VAL A O 1
ATOM 699 N N . GLN A 1 91 ? 1.977 -9.980 6.953 1.00 90.44 91 GLN A N 1
ATOM 700 C CA . GLN A 1 91 ? 2.891 -10.283 8.052 1.00 90.44 91 GLN A CA 1
ATOM 701 C C . GLN A 1 91 ? 3.844 -9.127 8.341 1.00 90.44 91 GLN A C 1
ATOM 703 O O . GLN A 1 91 ? 4.502 -8.604 7.434 1.00 90.44 91 GLN A O 1
ATOM 708 N N . THR A 1 92 ? 3.947 -8.739 9.616 1.00 92.31 92 THR A N 1
ATOM 709 C CA . THR A 1 92 ? 4.949 -7.758 10.036 1.00 92.31 92 THR A CA 1
ATOM 710 C C . THR A 1 92 ? 5.357 -7.808 11.496 1.00 92.31 92 THR A C 1
ATOM 712 O O . THR A 1 92 ? 4.514 -7.990 12.355 1.00 92.31 92 THR A O 1
ATOM 715 N N . GLN A 1 93 ? 6.626 -7.578 11.828 1.00 90.88 93 GLN A N 1
ATOM 716 C CA . GLN A 1 93 ? 7.018 -7.542 13.242 1.00 90.88 93 GLN A CA 1
ATOM 717 C C . GLN A 1 93 ? 6.484 -6.279 13.923 1.00 90.88 93 GLN A C 1
ATOM 719 O O . GLN A 1 93 ? 5.753 -6.381 14.906 1.00 90.88 93 GLN A O 1
ATOM 724 N N . MET A 1 94 ? 6.754 -5.099 13.359 1.00 92.25 94 MET A N 1
ATOM 725 C CA . MET A 1 94 ? 6.382 -3.828 13.982 1.00 92.25 94 MET A CA 1
ATOM 726 C C . MET A 1 94 ? 5.702 -2.868 13.013 1.00 92.25 94 MET A C 1
ATOM 728 O O . MET A 1 94 ? 6.193 -2.581 11.915 1.00 92.25 94 MET A O 1
ATOM 732 N N . VAL A 1 95 ? 4.631 -2.233 13.488 1.00 91.19 95 VAL A N 1
ATOM 733 C CA . VAL A 1 95 ? 3.945 -1.176 12.741 1.00 91.19 95 VAL A CA 1
ATOM 734 C C . VAL A 1 95 ? 3.832 0.096 13.570 1.00 91.19 95 VAL A C 1
ATOM 736 O O . VAL A 1 95 ? 3.081 0.152 14.540 1.00 91.19 95 VAL A O 1
ATOM 739 N N . SER A 1 96 ? 4.505 1.161 13.127 1.00 92.50 96 SER A N 1
ATOM 740 C CA . SER A 1 96 ? 4.396 2.513 13.677 1.00 92.50 96 SER A CA 1
ATOM 741 C C . SER A 1 96 ? 3.732 3.466 12.687 1.00 92.50 96 SER A C 1
ATOM 743 O O . SER A 1 96 ? 4.170 3.648 11.547 1.00 92.50 96 SER A O 1
ATOM 745 N N . MET A 1 97 ? 2.628 4.101 13.088 1.00 88.31 97 MET A N 1
ATOM 746 C CA . MET A 1 97 ? 1.901 4.976 12.167 1.00 88.31 97 MET A CA 1
ATOM 747 C C . MET A 1 97 ? 1.315 6.217 12.826 1.00 88.31 97 MET A C 1
ATOM 749 O O . MET A 1 97 ? 0.546 6.131 13.781 1.00 88.31 97 MET A O 1
ATOM 753 N N . THR A 1 98 ? 1.375 7.330 12.096 1.00 89.25 98 THR A N 1
ATOM 754 C CA . THR A 1 98 ? 0.638 8.566 12.417 1.00 89.25 98 THR A CA 1
ATOM 755 C C . THR A 1 98 ? -0.275 8.970 11.257 1.00 89.25 98 THR A C 1
ATOM 757 O O . THR A 1 98 ? 0.158 8.976 10.099 1.00 89.25 98 THR A O 1
ATOM 760 N N . ALA A 1 99 ? -1.573 9.218 11.501 1.00 86.38 99 ALA A N 1
ATOM 761 C CA . ALA A 1 99 ? -2.453 9.800 10.473 1.00 86.38 99 ALA A CA 1
ATOM 762 C C . ALA A 1 99 ? -3.772 10.403 10.969 1.00 86.38 99 ALA A C 1
ATOM 764 O O . ALA A 1 99 ? -4.339 9.957 11.950 1.00 86.38 99 ALA A O 1
ATOM 765 N N . ARG A 1 100 ? -4.366 11.339 10.214 1.00 86.69 100 ARG A N 1
ATOM 766 C CA . ARG A 1 100 ? -5.687 11.901 10.570 1.00 86.69 100 ARG A CA 1
ATOM 767 C C . ARG A 1 100 ? -6.839 10.902 10.377 1.00 86.69 100 ARG A C 1
ATOM 769 O O . ARG A 1 100 ? -7.732 10.861 11.217 1.00 86.69 100 ARG A O 1
ATOM 776 N N . LYS A 1 101 ? -6.841 10.130 9.285 1.00 87.38 101 LYS A N 1
ATOM 777 C CA . LYS A 1 101 ? -7.806 9.046 9.015 1.00 87.38 101 LYS A CA 1
ATOM 778 C C . LYS A 1 101 ? -7.068 7.771 8.598 1.00 87.38 101 LYS A C 1
ATOM 780 O O . LYS A 1 101 ? -6.205 7.851 7.717 1.00 87.38 101 LYS A O 1
ATOM 785 N N . LYS A 1 102 ? -7.421 6.628 9.190 1.00 86.19 102 LYS A N 1
ATOM 786 C CA . LYS A 1 102 ? -6.833 5.316 8.875 1.00 86.19 102 LYS A CA 1
ATOM 787 C C . LYS A 1 102 ? -7.896 4.235 8.731 1.00 86.19 102 LYS A C 1
ATOM 789 O O . LYS A 1 102 ? -8.775 4.151 9.582 1.00 86.19 102 LYS A O 1
ATOM 794 N N . THR A 1 103 ? -7.697 3.384 7.735 1.00 91.06 103 THR A N 1
ATOM 795 C CA . THR A 1 103 ? -8.308 2.061 7.613 1.00 91.06 103 THR A CA 1
ATOM 796 C C . THR A 1 103 ? -7.179 1.052 7.464 1.00 91.06 103 THR A C 1
ATOM 798 O O . THR A 1 103 ? -6.259 1.284 6.673 1.00 91.06 103 THR A O 1
ATOM 801 N N . MET A 1 104 ? -7.200 -0.009 8.261 1.00 89.62 104 MET A N 1
ATOM 802 C CA . MET A 1 104 ? -6.109 -0.974 8.312 1.00 89.62 104 MET A CA 1
ATOM 803 C C . MET A 1 104 ? -6.624 -2.389 8.542 1.00 89.62 104 MET A C 1
ATOM 805 O O . MET A 1 104 ? -7.470 -2.589 9.409 1.00 89.62 104 MET A O 1
ATOM 809 N N . LEU A 1 105 ? -6.052 -3.331 7.804 1.00 92.81 105 LEU A N 1
ATOM 810 C CA . LEU A 1 105 ? -6.148 -4.761 8.053 1.00 92.81 105 LEU A CA 1
ATOM 811 C C . LEU A 1 105 ? -4.724 -5.294 8.234 1.00 92.81 105 LEU A C 1
ATOM 813 O O . LEU A 1 105 ? -3.871 -5.048 7.378 1.00 92.81 105 LEU A O 1
ATOM 817 N N . ILE A 1 106 ? -4.465 -5.959 9.356 1.00 90.94 106 ILE A N 1
ATOM 818 C CA . ILE A 1 106 ? -3.218 -6.686 9.608 1.00 90.94 106 ILE A CA 1
ATOM 819 C C . ILE A 1 106 ? -3.586 -8.133 9.915 1.00 90.94 106 ILE A C 1
ATOM 821 O O . ILE A 1 106 ? -4.399 -8.364 10.804 1.00 90.94 106 ILE A O 1
ATOM 825 N N . VAL A 1 107 ? -3.006 -9.097 9.201 1.00 92.06 107 VAL A N 1
ATOM 826 C CA . VAL A 1 107 ? -3.227 -10.510 9.536 1.00 92.06 107 VAL A CA 1
ATOM 827 C C . VAL A 1 107 ? -2.367 -10.871 10.744 1.00 92.06 107 VAL A C 1
ATOM 829 O O . VAL A 1 107 ? -2.907 -11.119 11.811 1.00 92.06 107 VAL A O 1
ATOM 832 N N . GLN A 1 108 ? -1.046 -10.765 10.640 1.00 90.06 108 GLN A N 1
ATOM 833 C CA . GLN A 1 108 ? -0.138 -11.120 11.725 1.00 90.06 108 GLN A CA 1
ATOM 834 C C . GLN A 1 108 ? 0.835 -9.990 12.043 1.00 90.06 108 GLN A C 1
ATOM 836 O O . GLN A 1 108 ? 1.502 -9.447 11.153 1.00 90.06 108 GLN A O 1
ATOM 841 N N . THR A 1 109 ? 0.954 -9.661 13.328 1.00 92.00 109 THR A N 1
ATOM 842 C CA . THR A 1 109 ? 2.005 -8.769 13.804 1.00 92.00 109 THR A CA 1
ATOM 843 C C . THR A 1 109 ? 2.477 -9.057 15.219 1.00 92.00 109 THR A C 1
ATOM 845 O O . THR A 1 109 ? 1.802 -9.763 15.949 1.00 92.00 109 THR A O 1
ATOM 848 N N . GLN A 1 110 ? 3.650 -8.566 15.619 1.00 90.50 110 GLN A N 1
ATOM 849 C CA . GLN A 1 110 ? 4.060 -8.631 17.026 1.00 90.50 110 GLN A CA 1
ATOM 850 C C . GLN A 1 110 ? 3.603 -7.369 17.753 1.00 90.50 110 GLN A C 1
ATOM 852 O O . GLN A 1 110 ? 2.885 -7.458 18.748 1.00 90.50 110 GLN A O 1
ATOM 857 N N . MET A 1 111 ? 3.936 -6.192 17.216 1.00 90.62 111 MET A N 1
ATOM 858 C CA . MET A 1 111 ? 3.632 -4.920 17.865 1.00 90.62 111 MET A CA 1
ATOM 859 C C . MET A 1 111 ? 3.001 -3.909 16.915 1.00 90.62 111 MET A C 1
ATOM 861 O O . MET A 1 111 ? 3.484 -3.629 15.812 1.00 90.62 111 MET A O 1
ATOM 865 N N . VAL A 1 112 ? 1.984 -3.222 17.425 1.00 89.56 112 VAL A N 1
ATOM 866 C CA . VAL A 1 112 ? 1.345 -2.102 16.738 1.00 89.56 112 VAL A CA 1
ATOM 867 C C . VAL A 1 112 ? 1.365 -0.859 17.614 1.00 89.56 112 VAL A C 1
ATOM 869 O O . VAL A 1 112 ? 0.733 -0.832 18.661 1.00 89.56 112 VAL A O 1
ATOM 872 N N . CYS A 1 113 ? 2.004 0.215 17.148 1.00 91.12 113 CYS A N 1
ATOM 873 C CA . CYS A 1 113 ? 1.963 1.535 17.778 1.00 91.12 113 CYS A CA 1
ATOM 874 C C . CYS A 1 113 ? 1.333 2.559 16.837 1.00 91.12 113 CYS A C 1
ATOM 876 O O . CYS A 1 113 ? 1.857 2.838 15.750 1.00 91.12 113 CYS A O 1
ATOM 878 N N . MET A 1 114 ? 0.181 3.140 17.198 1.00 87.12 114 MET A N 1
ATOM 879 C CA . MET A 1 114 ? -0.403 4.153 16.322 1.00 87.12 114 MET A CA 1
ATOM 880 C C . MET A 1 114 ? -1.143 5.323 16.953 1.00 87.12 114 MET A C 1
ATOM 882 O O . MET A 1 114 ? -1.975 5.184 17.841 1.00 87.12 114 MET A O 1
ATOM 886 N N . THR A 1 115 ? -1.009 6.459 16.265 1.00 88.44 115 THR A N 1
ATOM 887 C CA . THR A 1 115 ? -1.699 7.713 16.589 1.00 88.44 115 THR A CA 1
ATOM 888 C C . THR A 1 115 ? -2.620 8.139 15.445 1.00 88.44 115 THR A C 1
ATOM 890 O O . THR A 1 115 ? -2.196 8.201 14.278 1.00 88.44 115 THR A O 1
ATOM 893 N N . ALA A 1 116 ? -3.907 8.395 15.717 1.00 87.12 116 ALA A N 1
ATOM 894 C CA . ALA A 1 116 ? -4.835 8.906 14.703 1.00 87.12 116 ALA A CA 1
ATOM 895 C C . ALA A 1 116 ? -6.038 9.710 15.216 1.00 87.12 116 ALA A C 1
ATOM 897 O O . ALA A 1 116 ? -6.527 9.488 16.307 1.00 87.12 116 ALA A O 1
ATOM 898 N N . ARG A 1 117 ? -6.622 10.598 14.394 1.00 87.38 117 ARG A N 1
ATOM 899 C CA . ARG A 1 117 ? -7.890 11.267 14.777 1.00 87.38 117 ARG A CA 1
ATOM 900 C C . ARG A 1 117 ? -9.116 10.368 14.570 1.00 87.38 117 ARG A C 1
ATOM 902 O O . ARG A 1 117 ? -10.016 10.388 15.400 1.00 87.38 117 ARG A O 1
ATOM 909 N N . LYS A 1 118 ? -9.173 9.623 13.461 1.00 86.62 118 LYS A N 1
ATOM 910 C CA . LYS A 1 118 ? -10.204 8.610 13.170 1.00 86.62 118 LYS A CA 1
ATOM 911 C C . LYS A 1 118 ? -9.545 7.321 12.679 1.00 86.62 118 LYS A C 1
ATOM 913 O O . LYS A 1 118 ? -8.695 7.396 11.782 1.00 86.62 118 LYS A O 1
ATOM 918 N N . LYS A 1 119 ? -9.949 6.172 13.218 1.00 85.44 119 LYS A N 1
ATOM 919 C CA . LYS A 1 119 ? -9.368 4.870 12.878 1.00 85.44 119 LYS A CA 1
ATOM 920 C C . LYS A 1 119 ? -10.426 3.771 12.770 1.00 85.44 119 LYS A C 1
ATOM 922 O O . LYS A 1 119 ? -11.279 3.673 13.644 1.00 85.44 119 LYS A O 1
ATOM 927 N N . THR A 1 120 ? -10.268 2.931 11.754 1.00 90.12 120 THR A N 1
ATOM 928 C CA . THR A 1 120 ? -10.908 1.619 11.614 1.00 90.12 120 THR A CA 1
ATOM 929 C C . THR A 1 120 ? -9.809 0.575 11.449 1.00 90.12 120 THR A C 1
ATOM 931 O O . THR A 1 120 ? -8.875 0.794 10.668 1.00 90.12 120 THR A O 1
ATOM 934 N N . MET A 1 121 ? -9.874 -0.512 12.212 1.00 88.31 121 MET A N 1
ATOM 935 C CA . MET A 1 121 ? -8.828 -1.528 12.245 1.00 88.31 121 MET A CA 1
ATOM 936 C C . MET A 1 121 ? -9.383 -2.931 12.463 1.00 88.31 121 MET A C 1
ATOM 938 O O . MET A 1 121 ? -10.227 -3.119 13.333 1.00 88.31 121 MET A O 1
ATOM 942 N N . LEU A 1 122 ? -8.817 -3.878 11.723 1.00 91.69 122 LEU A N 1
ATOM 943 C CA . LEU A 1 122 ? -8.910 -5.312 11.957 1.00 91.69 122 LEU A CA 1
ATOM 944 C C . LEU A 1 122 ? -7.487 -5.862 12.129 1.00 91.69 122 LEU A C 1
ATOM 946 O O . LEU A 1 122 ? -6.634 -5.598 11.276 1.00 91.69 122 LEU A O 1
ATOM 950 N N . ILE A 1 123 ? -7.226 -6.568 13.226 1.00 90.38 123 ILE A N 1
ATOM 951 C CA . ILE A 1 123 ? -5.991 -7.331 13.444 1.00 90.38 123 ILE A CA 1
ATOM 952 C C . ILE A 1 123 ? -6.380 -8.785 13.722 1.00 90.38 123 ILE A C 1
ATOM 954 O O . ILE A 1 123 ? -7.267 -8.993 14.542 1.00 90.38 123 ILE A O 1
ATOM 958 N N . VAL A 1 124 ? -5.758 -9.760 13.049 1.00 92.12 124 VAL A N 1
ATOM 959 C CA . VAL A 1 124 ? -6.066 -11.192 13.257 1.00 92.12 124 VAL A CA 1
ATOM 960 C C . VAL A 1 124 ? -5.163 -11.852 14.296 1.00 92.12 124 VAL A C 1
ATOM 962 O O . VAL A 1 124 ? -5.606 -12.763 14.972 1.00 92.12 124 VAL A O 1
ATOM 965 N N . GLN A 1 125 ? -3.916 -11.405 14.441 1.00 88.75 125 GLN A N 1
ATOM 966 C CA . GLN A 1 125 ? -3.008 -11.895 15.473 1.00 88.75 125 GLN A CA 1
ATOM 967 C C . GLN A 1 125 ? -2.011 -10.799 15.854 1.00 88.75 125 GLN A C 1
ATOM 969 O O . GLN A 1 125 ? -1.364 -10.203 14.985 1.00 88.75 125 GLN A O 1
ATOM 974 N N . THR A 1 126 ? -1.891 -10.517 17.154 1.00 91.44 126 THR A N 1
ATOM 975 C CA . THR A 1 126 ? -0.924 -9.552 17.694 1.00 91.44 126 THR A CA 1
ATOM 976 C C . THR A 1 126 ? -0.540 -9.853 19.130 1.00 91.44 126 THR A C 1
ATOM 9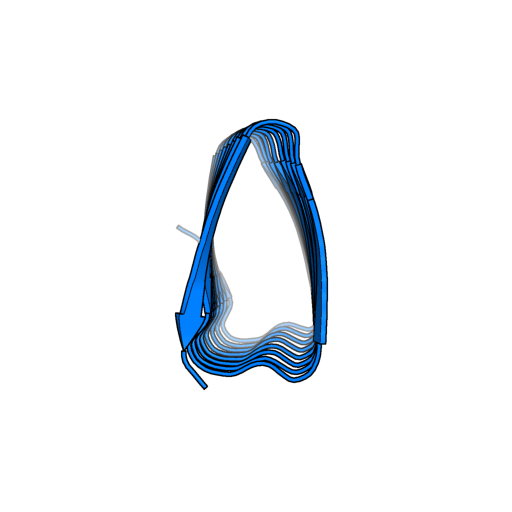78 O O . THR A 1 126 ? -1.383 -10.300 19.903 1.00 91.44 126 THR A O 1
ATOM 981 N N . GLN A 1 127 ? 0.708 -9.554 19.498 1.00 89.75 127 GLN A N 1
ATOM 982 C CA . GLN A 1 127 ? 1.156 -9.649 20.890 1.00 89.75 127 GLN A CA 1
ATOM 983 C C . GLN A 1 127 ? 0.840 -8.361 21.653 1.00 89.75 127 GLN A C 1
ATOM 985 O O . GLN A 1 127 ? 0.272 -8.414 22.736 1.00 89.75 127 GLN A O 1
ATOM 990 N N . MET A 1 128 ? 1.137 -7.191 21.071 1.00 89.81 128 MET A N 1
ATOM 991 C CA . MET A 1 128 ? 0.911 -5.908 21.744 1.00 89.81 128 MET A CA 1
ATOM 992 C C . MET A 1 128 ? 0.344 -4.835 20.824 1.00 89.81 128 MET A C 1
ATOM 994 O O . MET A 1 128 ? 0.728 -4.684 19.661 1.00 89.81 128 MET A O 1
ATOM 998 N N . VAL A 1 129 ? -0.522 -4.000 21.398 1.00 88.50 129 VAL A N 1
ATOM 999 C CA . VAL A 1 129 ? -1.148 -2.877 20.702 1.00 88.50 129 VAL A CA 1
ATOM 1000 C C . VAL A 1 129 ? -1.145 -1.638 21.597 1.00 88.50 129 VAL A C 1
ATOM 1002 O O . VAL A 1 129 ? -1.816 -1.596 22.620 1.00 88.50 129 VAL A O 1
ATOM 1005 N N . SER A 1 130 ? -0.441 -0.588 21.170 1.00 90.88 130 SER A N 1
ATOM 1006 C CA . SER A 1 130 ? -0.455 0.746 21.782 1.00 90.88 130 SER A CA 1
ATOM 1007 C C . SER A 1 130 ? -1.108 1.757 20.845 1.00 90.88 130 SER A C 1
ATOM 1009 O O . SER A 1 130 ? -0.733 1.901 19.675 1.00 90.88 130 SER A O 1
ATOM 1011 N N . MET A 1 131 ? -2.153 2.433 21.330 1.00 85.56 131 MET A N 1
ATOM 1012 C CA . MET A 1 131 ? -3.076 3.148 20.457 1.00 85.56 131 MET A CA 1
ATOM 1013 C C . MET A 1 131 ? -3.668 4.418 21.052 1.00 85.56 131 MET A C 1
ATOM 1015 O O . MET A 1 131 ? -4.457 4.368 21.990 1.00 85.56 131 MET A O 1
ATOM 1019 N N . THR A 1 132 ? -3.453 5.535 20.353 1.00 88.94 132 THR A N 1
ATOM 1020 C CA . THR A 1 132 ? -4.045 6.835 20.692 1.00 88.94 132 THR A CA 1
ATOM 1021 C C . THR A 1 132 ? -4.959 7.311 19.567 1.00 88.94 132 THR A C 1
ATOM 1023 O O . THR A 1 132 ? -4.508 7.574 18.443 1.00 88.94 132 THR A O 1
ATOM 1026 N N . ALA A 1 133 ? -6.266 7.436 19.838 1.00 87.88 133 ALA A N 1
ATOM 1027 C CA . ALA A 1 133 ? -7.195 8.011 18.870 1.00 87.88 133 ALA A CA 1
ATOM 1028 C C . ALA A 1 133 ? -8.417 8.716 19.460 1.00 8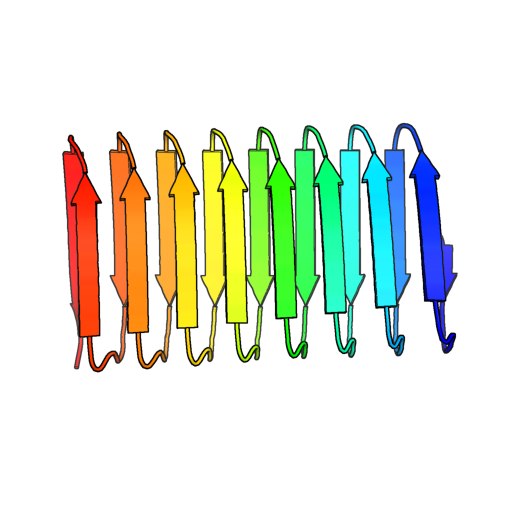7.88 133 ALA A C 1
ATOM 1030 O O . ALA A 1 133 ? -8.992 8.258 20.437 1.00 87.88 133 ALA A O 1
ATOM 1031 N N . ARG A 1 134 ? -8.875 9.787 18.786 1.00 88.31 134 ARG A N 1
ATOM 1032 C CA . ARG A 1 134 ? -10.108 10.507 19.175 1.00 88.31 134 ARG A CA 1
ATOM 1033 C C . ARG A 1 134 ? -11.384 9.723 18.835 1.00 88.31 134 ARG A C 1
ATOM 1035 O O . ARG A 1 134 ? -12.372 9.837 19.541 1.00 88.31 134 ARG A O 1
ATOM 1042 N N . LYS A 1 135 ? -11.397 8.979 17.724 1.00 87.31 135 LYS A N 1
ATOM 1043 C CA . LYS A 1 135 ? -12.481 8.049 17.356 1.00 87.31 135 LYS A CA 1
ATOM 1044 C C . LYS A 1 135 ? -11.875 6.747 16.832 1.00 87.31 135 LYS A C 1
ATOM 1046 O O . LYS A 1 135 ? -11.075 6.807 15.888 1.00 87.31 135 LYS A O 1
ATOM 1051 N N . LYS A 1 136 ? -12.254 5.606 17.415 1.00 88.38 136 LYS A N 1
ATOM 1052 C CA . LYS A 1 136 ? -11.730 4.279 17.058 1.00 88.38 136 LYS A CA 1
ATOM 1053 C C . LYS A 1 136 ? -12.848 3.246 16.893 1.00 88.38 136 LYS A C 1
ATOM 1055 O O . LYS A 1 136 ? -13.767 3.210 17.697 1.00 88.38 136 LYS A O 1
ATOM 1060 N N . THR A 1 137 ? -12.695 2.404 15.879 1.00 91.50 137 THR A N 1
ATOM 1061 C CA . THR A 1 137 ? -13.375 1.113 15.722 1.00 91.50 137 THR A CA 1
ATOM 1062 C C . THR A 1 137 ? -12.281 0.072 15.522 1.00 91.50 137 THR A C 1
ATOM 1064 O O . THR A 1 137 ? -11.402 0.271 14.673 1.00 91.50 137 THR A O 1
ATOM 1067 N N . MET A 1 138 ? -12.279 -0.981 16.331 1.00 88.25 138 MET A N 1
ATOM 1068 C CA . MET A 1 138 ? -11.216 -1.981 16.357 1.00 88.25 138 MET A CA 1
ATOM 1069 C C . MET A 1 138 ? -11.812 -3.361 16.612 1.00 88.25 138 MET A C 1
ATOM 1071 O O . MET A 1 138 ? -12.607 -3.504 17.533 1.00 88.25 138 MET A O 1
ATOM 1075 N N . LEU A 1 139 ? -11.375 -4.337 15.821 1.00 91.38 139 LEU A N 1
ATOM 1076 C CA . LEU A 1 139 ? -11.524 -5.759 16.103 1.00 91.38 139 LEU A CA 1
ATOM 1077 C C . LEU A 1 139 ? -10.119 -6.365 16.167 1.00 91.38 139 LEU A C 1
ATOM 1079 O O . LEU A 1 139 ? -9.318 -6.147 15.251 1.00 91.38 139 LEU A O 1
ATOM 1083 N N . ILE A 1 140 ? -9.826 -7.074 17.251 1.00 88.69 140 ILE A N 1
ATOM 1084 C CA . ILE A 1 140 ? -8.646 -7.927 17.374 1.00 88.69 140 ILE A CA 1
ATOM 1085 C C . ILE A 1 140 ? -9.183 -9.344 17.526 1.00 88.69 140 ILE A C 1
ATOM 1087 O O . ILE A 1 140 ? -9.906 -9.618 18.479 1.00 88.69 140 ILE A O 1
ATOM 1091 N N . VAL A 1 141 ? -8.881 -10.190 16.552 1.00 89.75 141 VAL A N 1
ATOM 1092 C CA . VAL A 1 141 ? -8.996 -11.642 16.683 1.00 89.75 141 VAL A CA 1
ATOM 1093 C C . VAL A 1 141 ? -7.644 -12.122 17.225 1.00 89.75 141 VAL A C 1
ATOM 1095 O O . VAL A 1 141 ? -6.640 -11.422 17.048 1.00 89.75 141 VAL A O 1
ATOM 1098 N N . GLN A 1 142 ? -7.629 -13.221 17.971 1.00 82.06 142 GLN A N 1
ATOM 1099 C CA . GLN A 1 142 ? -6.408 -13.858 18.463 1.00 82.06 142 GLN A CA 1
ATOM 1100 C C . GLN A 1 142 ? -6.374 -15.305 18.001 1.00 82.06 142 GLN A C 1
ATOM 1102 O O . GLN A 1 142 ? -7.473 -15.898 17.913 1.00 82.06 142 GLN A O 1
#

Secondary structure (DSSP, 8-state):
-EEEEEEEEEEEEEEEEEEEEEEEEEEEEEEEEEEEEEEEEEEEEEEEEEEEEEEEEEEEEEEEEEEEEEEEEEEEEEEEEEEEEEEEEEEEEEEEEEEEEEEEEEEEEEEEEEEEEEEEEEEEE-SEEEEEEEEEEEEE--

Foldseek 3Di:
DEEAAEDAEAEEEDAEDEYEYEEYAEYEYEYAYYEYEYAEYAEYEYEYAEYEYEYAEYAEYHYEYAEYEYEYADYAEYHYEYAEYEYEYAEYAEYEYEYAEYEYEYADYAEYAYDYAEYEYEYQYYNYYHYHYVYYDYDYHD

pLDDT: mean 89.4, std 2.35, range [82.06, 93.31]

Radius of gyration: 14.72 Å; chains: 1; bounding box: 35×28×39 Å